Protein AF-A0A8B3NLN2-F1 (afdb_monomer_lite)

Secondary structure (DSSP, 8-state):
-HHHHHHHHHTT--HHHHHHHHTS-HHHHHHHHHHTT-SSGGGTSPPPP------SSTTS-----------

pLDDT: mean 90.3, std 7.58, range [58.91, 97.88]

Structure (mmCIF, N/CA/C/O backbone):
data_AF-A0A8B3NLN2-F1
#
_entry.id   AF-A0A8B3NLN2-F1
#
loop_
_atom_site.group_PDB
_atom_site.id
_atom_site.type_symbol
_atom_site.label_atom_id
_atom_site.label_alt_id
_atom_site.label_comp_id
_atom_site.label_asym_id
_atom_site.label_entity_id
_atom_site.label_seq_id
_atom_site.pdbx_PDB_ins_code
_atom_site.Cartn_x
_atom_site.Cartn_y
_atom_site.Cartn_z
_atom_site.occupancy
_atom_site.B_iso_or_equiv
_atom_site.auth_seq_id
_atom_site.auth_comp_id
_atom_site.auth_asym_id
_atom_site.auth_atom_id
_atom_site.pdbx_PDB_model_num
ATOM 1 N N . VAL A 1 1 ? -18.031 -5.716 7.009 1.00 86.69 1 VAL A N 1
ATOM 2 C CA . VAL A 1 1 ? -16.881 -4.803 7.276 1.00 86.69 1 VAL A CA 1
ATOM 3 C C . VAL A 1 1 ? -15.623 -5.210 6.510 1.00 86.69 1 VAL A C 1
ATOM 5 O O . VAL A 1 1 ? -15.105 -4.391 5.762 1.00 86.69 1 VAL A O 1
ATOM 8 N N . ALA A 1 2 ? -15.136 -6.451 6.646 1.00 94.38 2 ALA A N 1
ATOM 9 C CA . ALA A 1 2 ? -13.904 -6.895 5.979 1.00 94.38 2 ALA A CA 1
ATOM 10 C C . ALA A 1 2 ? -13.957 -6.797 4.440 1.00 94.38 2 ALA A C 1
ATOM 12 O O . ALA A 1 2 ? -13.015 -6.302 3.831 1.00 94.38 2 ALA A O 1
ATOM 13 N N . GLU A 1 3 ? -15.078 -7.174 3.818 1.00 96.25 3 GLU A N 1
ATOM 14 C CA . GLU A 1 3 ? -15.269 -7.045 2.364 1.00 96.25 3 GLU A CA 1
ATOM 15 C C . GLU A 1 3 ? -15.184 -5.593 1.885 1.00 96.25 3 GLU A C 1
ATOM 17 O O . GLU A 1 3 ? -14.508 -5.304 0.901 1.00 96.25 3 GLU A O 1
ATOM 22 N N . ARG A 1 4 ? -15.785 -4.652 2.627 1.00 97.25 4 ARG A N 1
ATOM 23 C CA . ARG A 1 4 ? -15.706 -3.215 2.321 1.00 97.25 4 ARG A CA 1
ATOM 24 C C . ARG A 1 4 ? -14.268 -2.698 2.409 1.00 97.25 4 ARG A C 1
ATOM 26 O O . ARG A 1 4 ? -13.845 -1.946 1.539 1.00 97.25 4 ARG A O 1
ATOM 33 N N . ILE A 1 5 ? -13.504 -3.138 3.414 1.00 97.19 5 ILE A N 1
ATOM 34 C CA . ILE A 1 5 ? -12.072 -2.819 3.554 1.00 97.19 5 ILE A CA 1
ATOM 35 C C . ILE A 1 5 ? -11.283 -3.313 2.333 1.00 97.19 5 ILE A C 1
ATOM 37 O O . ILE A 1 5 ? -10.461 -2.574 1.793 1.00 97.19 5 ILE A O 1
ATOM 41 N N . VAL A 1 6 ? -11.541 -4.542 1.880 1.00 96.38 6 VAL A N 1
ATOM 42 C CA . VAL A 1 6 ? -10.881 -5.126 0.703 1.00 96.38 6 VAL A CA 1
ATOM 43 C C . VAL A 1 6 ? -11.269 -4.385 -0.579 1.00 96.38 6 VAL A C 1
ATOM 45 O O . VAL A 1 6 ? -10.390 -4.063 -1.376 1.00 96.38 6 VAL A O 1
ATOM 48 N N . ALA A 1 7 ? -12.549 -4.054 -0.760 1.00 96.50 7 ALA A N 1
ATOM 49 C CA . ALA A 1 7 ? -13.030 -3.304 -1.918 1.00 96.50 7 ALA A CA 1
ATOM 50 C C . ALA A 1 7 ? -12.367 -1.920 -2.020 1.00 96.50 7 ALA A C 1
ATOM 52 O O . ALA A 1 7 ? -11.812 -1.578 -3.064 1.00 96.50 7 ALA A O 1
ATOM 53 N N . LEU A 1 8 ? -12.329 -1.160 -0.920 1.00 96.44 8 LEU A N 1
ATOM 54 C CA . LEU A 1 8 ? -11.656 0.143 -0.881 1.00 96.44 8 LEU A CA 1
ATOM 55 C C . LEU A 1 8 ? -10.141 0.011 -1.090 1.00 96.44 8 LEU A C 1
ATOM 57 O O . LEU A 1 8 ? -9.522 0.843 -1.752 1.00 96.44 8 LEU A O 1
ATOM 61 N N . ARG A 1 9 ? -9.521 -1.065 -0.586 1.00 95.75 9 ARG A N 1
ATOM 62 C CA . ARG A 1 9 ? -8.103 -1.325 -0.852 1.00 95.75 9 ARG A CA 1
ATOM 63 C C . ARG A 1 9 ? -7.831 -1.565 -2.330 1.00 95.75 9 ARG A C 1
ATOM 65 O O . ARG A 1 9 ? -6.827 -1.065 -2.824 1.00 95.75 9 ARG A O 1
ATOM 72 N N . ARG A 1 10 ? -8.711 -2.278 -3.038 1.00 94.31 10 ARG A N 1
ATOM 73 C CA . ARG A 1 10 ? -8.595 -2.490 -4.492 1.00 94.31 10 ARG A CA 1
ATOM 74 C C . ARG A 1 10 ? -8.754 -1.200 -5.296 1.00 94.31 10 ARG A C 1
ATOM 76 O O . ARG A 1 10 ? -8.126 -1.067 -6.332 1.00 94.31 10 ARG A O 1
ATOM 83 N N . GLN A 1 11 ? -9.468 -0.210 -4.766 1.00 94.75 11 GLN A N 1
ATOM 84 C CA . GLN A 1 11 ? -9.495 1.160 -5.300 1.00 94.75 11 GLN A CA 1
ATOM 85 C C . GLN A 1 11 ? -8.231 1.975 -4.953 1.00 94.75 11 GLN A C 1
ATOM 87 O O . GLN A 1 11 ? -8.189 3.186 -5.144 1.00 94.75 11 GLN A O 1
ATOM 92 N N . ARG A 1 12 ? -7.183 1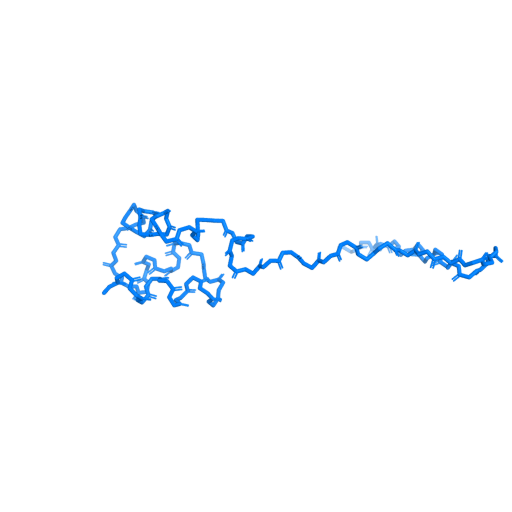.322 -4.431 1.00 93.69 12 ARG A N 1
ATOM 93 C CA . ARG A 1 12 ? -5.881 1.901 -4.061 1.00 93.69 12 ARG A CA 1
ATOM 94 C C . ARG A 1 12 ? -5.931 2.912 -2.908 1.00 93.69 12 ARG A C 1
ATOM 96 O O . ARG A 1 12 ? -4.954 3.628 -2.683 1.00 93.69 12 ARG A O 1
ATOM 103 N N . LEU A 1 13 ? -6.994 2.910 -2.093 1.00 95.00 13 LEU A N 1
ATOM 104 C CA . LEU A 1 13 ? -7.027 3.709 -0.865 1.00 95.00 13 LEU A CA 1
ATOM 105 C C . LEU A 1 13 ? -5.983 3.213 0.152 1.00 95.00 13 LEU A C 1
ATOM 107 O O . LEU A 1 13 ? -5.654 2.022 0.263 1.00 95.00 13 LEU A O 1
ATOM 111 N N . THR A 1 14 ? -5.452 4.156 0.931 1.00 95.12 14 THR A N 1
ATOM 112 C CA . THR A 1 14 ? -4.528 3.859 2.030 1.00 95.12 14 THR A CA 1
ATOM 113 C C . THR A 1 14 ? -5.282 3.242 3.207 1.00 95.12 14 THR A C 1
ATOM 115 O O . THR A 1 14 ? -6.453 3.538 3.432 1.00 95.12 14 THR A O 1
ATOM 118 N N . GLY A 1 15 ? -4.604 2.426 4.021 1.00 94.69 15 GLY A N 1
ATOM 119 C CA . GLY A 1 15 ? -5.227 1.835 5.213 1.00 94.69 15 GLY A CA 1
ATOM 120 C C . GLY A 1 15 ? -5.788 2.878 6.191 1.00 94.69 15 GLY A C 1
ATOM 121 O O . GLY A 1 15 ? -6.794 2.620 6.843 1.00 94.69 15 GLY A O 1
ATOM 122 N N . LYS A 1 16 ? -5.184 4.076 6.245 1.00 96.44 16 LYS A N 1
ATOM 123 C CA . LYS A 1 16 ? -5.678 5.202 7.049 1.00 96.44 16 LYS A CA 1
ATOM 124 C C . LYS A 1 16 ? -6.984 5.774 6.491 1.00 96.44 16 LYS A C 1
ATOM 126 O O . LYS A 1 16 ? -7.917 5.962 7.261 1.00 96.44 16 LYS A O 1
ATOM 131 N N . HIS A 1 17 ? -7.072 6.003 5.179 1.00 97.12 17 HIS A N 1
ATOM 132 C CA . HIS A 1 17 ? -8.318 6.469 4.556 1.00 97.12 17 HIS A CA 1
ATOM 133 C C . HIS A 1 17 ? -9.441 5.443 4.712 1.00 97.12 17 HIS A C 1
ATOM 135 O O . HIS A 1 17 ? -10.545 5.803 5.096 1.00 97.12 17 HIS A O 1
ATOM 141 N N . ILE A 1 18 ? -9.134 4.157 4.533 1.00 97.44 18 ILE A N 1
ATOM 142 C CA . ILE A 1 18 ? -10.101 3.075 4.749 1.00 97.44 18 ILE A CA 1
ATOM 143 C C . ILE A 1 18 ? -10.600 3.060 6.201 1.00 97.44 18 ILE A C 1
ATOM 145 O O . ILE A 1 18 ? -11.790 2.889 6.437 1.00 97.44 18 ILE A O 1
ATOM 149 N N . ALA A 1 19 ? -9.706 3.245 7.178 1.00 97.69 19 ALA A N 1
ATOM 150 C CA . ALA A 1 19 ? -10.075 3.307 8.592 1.00 97.69 19 ALA A CA 1
ATOM 151 C C . ALA A 1 19 ? -11.043 4.465 8.883 1.00 97.69 19 ALA A C 1
ATOM 153 O O . ALA A 1 19 ? -12.029 4.266 9.590 1.00 97.69 19 ALA A O 1
ATOM 154 N N . MET A 1 20 ? -10.786 5.641 8.300 1.00 97.56 20 MET A N 1
ATOM 155 C CA . MET A 1 20 ? -11.662 6.810 8.418 1.00 97.56 20 MET A CA 1
ATOM 156 C C . MET A 1 20 ? -13.026 6.572 7.766 1.00 97.56 20 MET A C 1
ATOM 158 O O . MET A 1 20 ? -14.044 6.874 8.375 1.00 97.56 20 MET A O 1
ATOM 162 N N . GLU A 1 21 ? -13.057 5.998 6.563 1.00 96.94 21 GLU A N 1
ATOM 163 C CA . GLU A 1 21 ? -14.302 5.802 5.815 1.00 96.94 21 GLU A CA 1
ATOM 164 C C . GLU A 1 21 ? -15.183 4.686 6.390 1.00 96.94 21 GLU A C 1
ATOM 166 O O . GLU A 1 21 ? -16.406 4.784 6.381 1.00 96.94 21 GLU A O 1
ATOM 171 N N . VAL A 1 22 ? -14.573 3.621 6.915 1.00 96.12 22 VAL A N 1
ATOM 172 C CA . VAL A 1 22 ? -15.299 2.477 7.492 1.00 96.12 22 VAL A CA 1
ATOM 173 C C . VAL A 1 22 ? -15.580 2.669 8.992 1.00 96.12 22 VAL A C 1
ATOM 175 O O . VAL A 1 22 ? -16.380 1.929 9.560 1.00 96.12 22 VAL A O 1
ATOM 178 N N . GLY A 1 23 ? -14.940 3.642 9.649 1.00 96.94 23 GLY A N 1
ATOM 179 C CA . GLY A 1 23 ? -15.141 3.932 11.073 1.00 96.94 23 GLY A CA 1
ATOM 180 C C . GLY A 1 23 ? -14.525 2.894 12.020 1.00 96.94 23 GLY A C 1
ATOM 181 O O . GLY A 1 23 ? -15.029 2.675 13.118 1.00 96.94 23 GLY A O 1
ATOM 182 N N . VAL A 1 24 ? -13.443 2.225 11.608 1.00 97.06 24 VAL A N 1
ATOM 183 C CA . VAL A 1 24 ? -12.747 1.207 12.419 1.00 97.06 24 VAL A CA 1
ATOM 184 C C . VAL A 1 24 ? -11.297 1.593 12.666 1.00 97.06 24 VAL A C 1
ATOM 186 O O . VAL A 1 24 ? -10.696 2.343 11.902 1.00 97.06 24 VAL A O 1
ATOM 189 N N . SER A 1 25 ? -10.686 1.044 13.719 1.00 97.56 25 SER A N 1
ATOM 190 C CA . SER A 1 25 ? -9.292 1.364 14.031 1.00 97.56 25 SER A CA 1
ATOM 191 C C . SER A 1 25 ? -8.330 0.951 12.900 1.00 97.56 25 SER A C 1
ATOM 193 O O . SER A 1 25 ? -8.502 -0.119 12.298 1.00 97.56 25 SER A O 1
ATOM 195 N N . PRO A 1 26 ? -7.248 1.717 12.650 1.00 96.62 26 PRO A N 1
ATOM 196 C CA . PRO A 1 26 ? -6.226 1.353 11.662 1.00 96.62 26 PRO A CA 1
ATOM 197 C C . PRO A 1 26 ? -5.616 -0.035 11.898 1.00 96.62 26 PRO A C 1
ATOM 199 O O . PRO A 1 26 ? -5.291 -0.748 10.949 1.00 96.62 26 PRO A O 1
ATOM 202 N N . ALA A 1 27 ? -5.512 -0.459 13.162 1.00 97.44 27 ALA A N 1
ATOM 203 C CA . ALA A 1 27 ? -5.049 -1.797 13.528 1.00 97.44 27 ALA A CA 1
ATOM 204 C C . ALA A 1 27 ? -5.978 -2.902 12.994 1.00 97.44 27 ALA A C 1
ATOM 206 O O . ALA A 1 27 ? -5.507 -3.947 12.542 1.00 97.44 27 ALA A O 1
ATOM 207 N N . THR A 1 28 ? -7.293 -2.670 13.002 1.00 97.69 28 THR A N 1
ATOM 208 C CA . THR A 1 28 ? -8.279 -3.610 12.454 1.00 97.69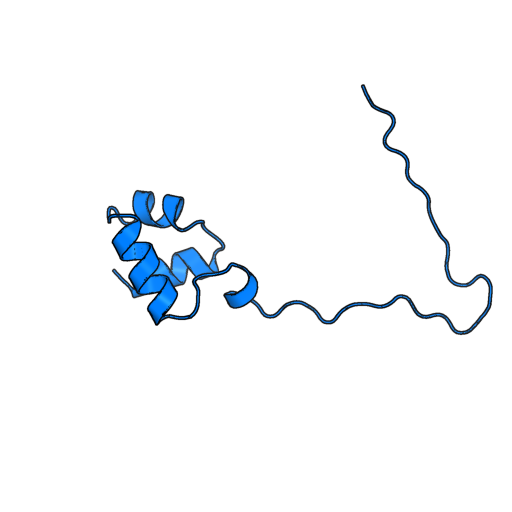 28 THR A CA 1
ATOM 209 C C . THR A 1 28 ? -8.169 -3.695 10.938 1.00 97.69 28 THR A C 1
ATOM 211 O O . THR A 1 28 ? -8.097 -4.801 10.405 1.00 97.69 28 THR A O 1
ATOM 214 N N . VAL A 1 29 ? -8.051 -2.554 10.252 1.00 97.88 29 VAL A N 1
ATOM 215 C CA . VAL A 1 29 ? -7.799 -2.518 8.801 1.00 97.88 29 VAL A CA 1
ATOM 216 C C . VAL A 1 29 ? -6.518 -3.279 8.459 1.00 97.88 29 VAL A C 1
ATOM 218 O O . VAL A 1 29 ? -6.537 -4.144 7.590 1.00 97.88 29 VAL A O 1
ATOM 221 N N . SER A 1 30 ? -5.428 -3.030 9.190 1.00 96.94 30 SER A N 1
ATOM 222 C CA . SER A 1 30 ? -4.144 -3.711 8.985 1.00 96.94 30 SER A CA 1
ATOM 223 C C . SER A 1 30 ? -4.264 -5.236 9.105 1.00 96.94 30 SER A C 1
ATOM 225 O O . SER A 1 30 ? -3.810 -5.961 8.218 1.00 96.94 30 SER A O 1
ATOM 227 N N . ARG A 1 31 ? -4.946 -5.743 10.143 1.00 97.75 31 ARG A N 1
ATOM 228 C CA . ARG A 1 31 ? -5.189 -7.188 10.314 1.00 97.75 31 ARG A CA 1
ATOM 229 C C . ARG A 1 31 ? -6.009 -7.786 9.171 1.00 97.75 31 ARG A C 1
ATOM 231 O O . ARG A 1 31 ? -5.656 -8.855 8.677 1.00 97.75 31 ARG A O 1
ATOM 238 N N . VAL A 1 32 ? -7.070 -7.100 8.739 1.00 97.56 32 VAL A N 1
ATOM 239 C CA . VAL A 1 32 ? -7.917 -7.547 7.620 1.00 97.56 32 VAL A CA 1
ATOM 240 C C . VAL A 1 32 ? -7.113 -7.595 6.321 1.00 97.56 32 VAL A C 1
ATOM 242 O O . VAL A 1 32 ? -7.109 -8.623 5.650 1.00 97.56 32 VAL A O 1
ATOM 245 N N . LEU A 1 33 ? -6.377 -6.529 5.995 1.00 96.88 33 LEU A N 1
ATOM 246 C CA . LEU A 1 33 ? -5.557 -6.470 4.784 1.00 96.88 33 LEU A CA 1
ATOM 247 C C . LEU A 1 33 ? -4.436 -7.508 4.794 1.00 96.88 33 LEU A C 1
ATOM 249 O O . LEU A 1 33 ? -4.175 -8.122 3.765 1.00 96.88 33 LEU A O 1
ATOM 253 N N . LYS A 1 34 ? -3.806 -7.751 5.950 1.00 96.94 34 LYS A N 1
ATOM 254 C CA . LYS A 1 34 ? -2.796 -8.804 6.101 1.00 96.94 34 LYS A CA 1
ATOM 255 C C . LYS A 1 34 ? -3.386 -10.190 5.831 1.00 96.94 34 LYS A C 1
ATOM 257 O O . LYS A 1 34 ? -2.782 -10.956 5.092 1.00 96.94 34 LYS A O 1
ATOM 262 N N . ARG A 1 35 ? -4.569 -10.499 6.378 1.00 96.50 35 ARG A N 1
ATOM 263 C CA . ARG A 1 35 ? -5.257 -11.781 6.138 1.00 96.50 35 ARG A CA 1
ATOM 264 C C . ARG A 1 35 ? -5.703 -11.941 4.682 1.00 96.50 35 ARG A C 1
ATOM 266 O O . ARG A 1 35 ? -5.684 -13.051 4.171 1.00 96.50 35 ARG A O 1
ATOM 273 N N . ALA A 1 36 ? -6.070 -10.843 4.025 1.00 94.88 36 ALA A N 1
ATOM 274 C CA . ALA A 1 36 ? -6.440 -10.822 2.611 1.00 94.88 36 ALA A CA 1
ATOM 275 C C . ALA A 1 36 ? -5.234 -10.797 1.652 1.00 94.88 36 ALA A C 1
ATOM 277 O O . ALA A 1 36 ? -5.434 -10.794 0.443 1.00 94.88 36 ALA A O 1
ATOM 278 N N . GLY A 1 37 ? -3.998 -10.724 2.164 1.00 94.88 37 GLY A N 1
ATOM 279 C CA . GLY A 1 37 ? -2.796 -10.600 1.338 1.00 94.88 37 GLY A CA 1
ATOM 280 C C . GLY A 1 37 ? -2.647 -9.248 0.631 1.00 94.88 37 GLY A C 1
ATOM 281 O O . GLY A 1 37 ? -1.857 -9.151 -0.287 1.00 94.88 37 GLY A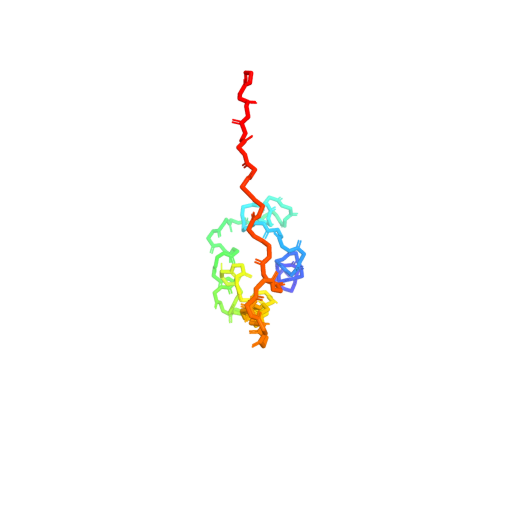 O 1
ATOM 282 N N . LEU A 1 38 ? -3.371 -8.203 1.049 1.00 95.06 38 LEU A N 1
ATOM 283 C CA . LEU A 1 38 ? -3.434 -6.880 0.395 1.00 95.06 38 LEU A CA 1
ATOM 284 C C . LEU A 1 38 ? -2.734 -5.772 1.200 1.00 95.06 38 LEU A C 1
ATOM 286 O O . LEU A 1 38 ? -3.103 -4.589 1.160 1.00 95.06 38 LEU A O 1
ATOM 290 N N . SER A 1 39 ? -1.746 -6.161 2.005 1.00 92.38 39 SER A N 1
ATOM 291 C CA . SER A 1 39 ? -1.058 -5.251 2.923 1.00 92.38 39 SER A CA 1
ATOM 292 C C . 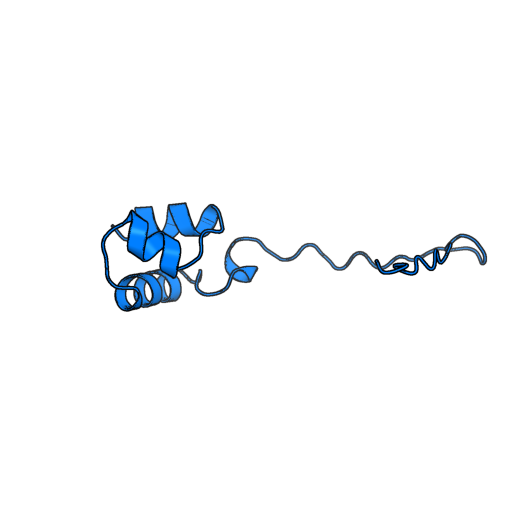SER A 1 39 ? -0.239 -4.195 2.177 1.00 92.38 39 SER A C 1
ATOM 294 O O . SER A 1 39 ? -0.231 -3.023 2.564 1.00 92.38 39 SER A O 1
ATOM 296 N N . ARG A 1 40 ? 0.384 -4.561 1.054 1.00 89.62 40 ARG A N 1
ATOM 297 C CA . ARG A 1 40 ? 1.194 -3.670 0.220 1.00 89.62 40 ARG A CA 1
ATOM 298 C C . ARG A 1 40 ? 0.415 -3.300 -1.039 1.00 89.62 40 ARG A C 1
ATOM 300 O O . ARG A 1 40 ? -0.428 -4.053 -1.505 1.00 89.62 40 ARG A O 1
ATOM 307 N N . LEU A 1 41 ? 0.702 -2.126 -1.606 1.00 85.69 41 LEU A N 1
ATOM 308 C CA . LEU A 1 41 ? 0.051 -1.696 -2.854 1.00 85.69 41 LEU A CA 1
ATOM 309 C C . LEU A 1 41 ? 0.389 -2.625 -4.029 1.00 85.69 41 LEU A C 1
ATOM 311 O O . LEU A 1 41 ? -0.464 -2.865 -4.871 1.00 85.69 41 LEU A O 1
ATOM 315 N N . ARG A 1 42 ? 1.602 -3.197 -4.036 1.00 85.94 42 ARG A N 1
A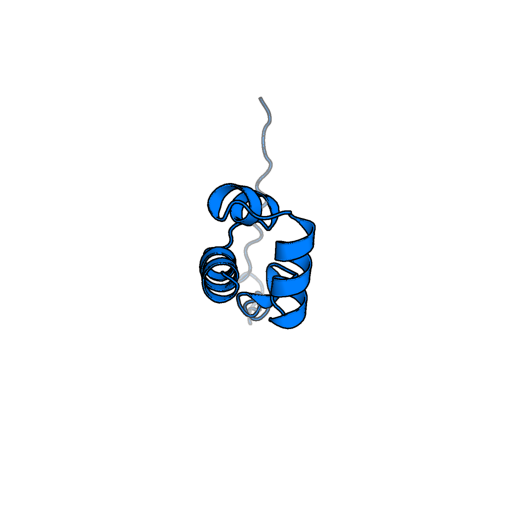TOM 316 C CA . ARG A 1 42 ? 2.036 -4.198 -5.026 1.00 85.94 42 ARG A CA 1
ATOM 317 C C . ARG A 1 42 ? 1.209 -5.487 -5.010 1.00 85.94 42 ARG A C 1
ATOM 319 O O . ARG A 1 42 ? 1.309 -6.270 -5.938 1.00 85.94 42 ARG A O 1
ATOM 326 N N . ASP A 1 43 ? 0.465 -5.728 -3.932 1.00 88.31 43 ASP A N 1
ATOM 327 C CA . ASP A 1 43 ? -0.361 -6.924 -3.800 1.00 88.31 43 ASP A CA 1
ATOM 328 C C . ASP A 1 43 ? -1.764 -6.702 -4.413 1.00 88.31 43 ASP A C 1
ATOM 330 O O . ASP A 1 43 ? -2.535 -7.647 -4.549 1.00 88.31 43 ASP A O 1
ATOM 334 N N . ILE A 1 44 ? -2.122 -5.453 -4.760 1.00 88.81 44 ILE A N 1
ATOM 335 C CA . ILE A 1 44 ? -3.425 -5.102 -5.357 1.00 88.81 44 ILE A CA 1
ATOM 336 C C . ILE A 1 44 ? -3.480 -5.526 -6.823 1.00 88.81 44 ILE A C 1
ATOM 338 O O . ILE A 1 44 ? -4.462 -6.133 -7.251 1.00 88.81 44 ILE A O 1
ATOM 342 N N . GLU A 1 45 ? -2.427 -5.198 -7.568 1.00 81.75 45 GLU A N 1
ATOM 343 C CA . GLU A 1 45 ? -2.255 -5.523 -8.979 1.00 81.75 45 GLU A CA 1
ATOM 344 C C . GLU A 1 45 ? -0.825 -6.027 -9.194 1.00 81.75 45 GLU A C 1
ATOM 346 O O . GLU A 1 45 ? 0.109 -5.454 -8.617 1.00 81.75 45 GLU A O 1
ATOM 351 N N . PRO A 1 46 ? -0.636 -7.078 -10.013 1.00 77.38 46 PRO A N 1
ATOM 352 C CA . PRO A 1 46 ? 0.696 -7.527 -10.379 1.00 77.38 46 PRO A CA 1
ATOM 353 C C . PRO A 1 46 ? 1.452 -6.376 -11.045 1.00 77.38 46 PRO A C 1
ATOM 355 O O . PRO A 1 46 ? 0.890 -5.627 -11.845 1.00 77.38 46 PRO A O 1
ATOM 358 N N . ALA A 1 47 ? 2.731 -6.225 -10.699 1.00 78.31 47 ALA A N 1
ATOM 359 C CA . ALA A 1 47 ? 3.583 -5.265 -11.384 1.00 78.31 47 ALA A CA 1
ATOM 360 C C . ALA A 1 47 ? 3.610 -5.606 -12.877 1.00 78.31 47 ALA A C 1
ATOM 362 O O . ALA A 1 47 ? 3.775 -6.775 -13.236 1.00 78.31 47 ALA A O 1
ATOM 363 N N . GLU A 1 48 ? 3.458 -4.596 -13.736 1.00 81.38 48 GLU A N 1
ATOM 364 C CA . GLU A 1 48 ? 3.671 -4.807 -15.163 1.00 81.38 48 GLU A CA 1
ATOM 365 C C . GLU A 1 48 ? 5.077 -5.382 -15.390 1.00 81.38 48 GLU A C 1
ATOM 367 O O . GLU A 1 48 ? 6.020 -5.002 -14.680 1.00 81.38 48 GLU A O 1
ATOM 372 N N . PRO A 1 49 ? 5.238 -6.298 -16.361 1.00 83.69 49 PRO A N 1
ATOM 373 C CA . PRO A 1 49 ? 6.553 -6.800 -16.715 1.00 83.69 49 PRO A CA 1
ATOM 374 C C . PRO A 1 49 ? 7.469 -5.627 -17.059 1.00 83.69 49 PRO A C 1
ATOM 376 O O . PRO A 1 49 ? 7.054 -4.647 -17.686 1.00 83.69 49 PRO A O 1
ATOM 379 N N . VAL A 1 50 ? 8.727 -5.727 -16.628 1.00 83.25 50 VAL A N 1
ATOM 380 C CA . VAL A 1 50 ? 9.723 -4.685 -16.874 1.00 83.25 50 VAL A CA 1
ATOM 381 C C . VAL A 1 50 ? 9.869 -4.514 -18.382 1.00 83.25 50 VAL A C 1
ATOM 383 O O . VAL A 1 50 ? 10.397 -5.386 -19.068 1.00 83.25 50 VAL A O 1
ATOM 386 N N . ARG A 1 51 ? 9.394 -3.381 -18.903 1.00 83.31 51 ARG A N 1
ATOM 387 C CA . ARG A 1 51 ? 9.571 -3.018 -20.308 1.00 83.31 51 ARG A CA 1
ATOM 388 C C . ARG A 1 51 ? 11.006 -2.551 -20.491 1.00 83.31 51 ARG A C 1
ATOM 390 O O . ARG A 1 51 ? 11.326 -1.387 -20.252 1.00 83.31 51 ARG A O 1
ATOM 397 N N . ARG A 1 52 ? 11.885 -3.480 -20.858 1.00 87.31 52 ARG A N 1
ATOM 398 C CA . ARG A 1 52 ? 13.247 -3.144 -21.260 1.00 87.31 52 ARG A CA 1
ATOM 399 C C . ARG A 1 52 ? 13.189 -2.619 -22.686 1.00 87.31 52 ARG A C 1
ATOM 401 O O . ARG A 1 52 ? 12.694 -3.296 -23.581 1.00 87.31 52 ARG A O 1
ATOM 408 N N . TYR A 1 53 ? 13.646 -1.389 -22.883 1.00 85.06 53 TYR A N 1
ATOM 409 C CA . TYR A 1 53 ? 13.846 -0.877 -24.227 1.00 85.06 53 TYR A CA 1
ATOM 410 C C . TYR A 1 53 ? 15.024 -1.638 -24.828 1.00 85.06 53 TYR A C 1
ATOM 412 O O . TYR A 1 53 ? 16.161 -1.455 -24.407 1.00 85.06 53 TYR A O 1
ATOM 420 N N . GLU A 1 54 ? 14.730 -2.523 -25.769 1.00 85.75 54 GLU A N 1
ATOM 421 C CA . GLU A 1 54 ? 15.716 -3.222 -26.584 1.00 85.75 54 GLU A CA 1
ATOM 422 C C . GLU A 1 54 ? 15.470 -2.838 -28.038 1.00 85.75 54 GLU A C 1
ATOM 424 O O . GLU A 1 54 ? 14.322 -2.687 -28.477 1.00 85.75 54 GLU A O 1
ATOM 429 N N . ARG A 1 55 ? 16.557 -2.598 -28.764 1.00 86.94 55 ARG A N 1
ATOM 430 C CA . ARG A 1 55 ? 16.531 -2.238 -30.175 1.00 86.94 55 ARG A CA 1
ATOM 431 C C . ARG A 1 55 ? 17.635 -2.985 -30.902 1.00 86.94 55 ARG A C 1
ATOM 433 O O . ARG A 1 55 ? 18.689 -3.228 -30.320 1.00 86.94 55 ARG A O 1
ATOM 440 N N . GLU A 1 56 ? 17.352 -3.356 -32.142 1.00 90.50 56 GLU A N 1
ATOM 441 C CA . GLU A 1 56 ? 18.208 -4.223 -32.950 1.00 90.50 56 GLU A CA 1
ATOM 442 C C . GLU A 1 56 ? 19.390 -3.457 -33.552 1.00 90.50 56 GLU A C 1
ATOM 444 O O . GLU A 1 56 ? 20.499 -3.988 -33.595 1.00 90.50 56 GLU A O 1
ATOM 449 N N . HIS A 1 57 ? 19.187 -2.195 -33.948 1.00 91.25 57 HIS A N 1
ATOM 450 C CA . HIS A 1 57 ? 20.207 -1.413 -34.635 1.00 91.25 57 HIS A CA 1
ATOM 451 C C . HIS A 1 57 ? 20.741 -0.263 -33.770 1.00 91.25 57 HIS A C 1
ATOM 453 O O . HIS A 1 57 ? 20.008 0.352 -32.983 1.00 91.25 57 HIS A O 1
ATOM 459 N N . PRO A 1 58 ? 22.033 0.080 -33.919 1.00 82.19 58 PRO A N 1
ATOM 460 C CA . PRO A 1 58 ? 22.585 1.281 -33.307 1.00 82.19 58 PRO A CA 1
ATOM 461 C C . PRO A 1 58 ? 21.852 2.527 -33.834 1.00 82.19 58 PRO A C 1
ATOM 463 O O . PRO A 1 58 ? 21.754 2.731 -35.039 1.00 82.19 58 PRO A O 1
ATOM 466 N N . GLY A 1 59 ? 21.351 3.367 -32.922 1.00 84.69 59 GLY A N 1
ATOM 467 C CA . GLY A 1 59 ? 20.606 4.599 -33.240 1.00 84.69 59 GLY A CA 1
ATOM 468 C C . GLY A 1 59 ? 19.092 4.528 -32.997 1.00 84.69 59 GLY A C 1
ATOM 469 O O . GLY A 1 59 ? 18.460 5.565 -32.818 1.00 84.69 59 GLY A O 1
ATOM 470 N N . ASP A 1 60 ? 18.518 3.331 -32.874 1.00 86.69 60 ASP A N 1
ATOM 471 C CA . ASP A 1 60 ? 17.078 3.119 -32.633 1.00 86.69 60 ASP A CA 1
ATOM 472 C C . ASP A 1 60 ? 16.610 3.521 -31.218 1.00 86.69 60 ASP A C 1
ATOM 474 O O . ASP A 1 60 ? 15.408 3.602 -30.925 1.00 86.69 60 ASP A O 1
ATOM 478 N N . MET A 1 61 ? 17.557 3.710 -30.296 1.00 87.50 61 MET A N 1
ATOM 479 C CA . MET A 1 61 ? 17.298 4.149 -28.931 1.00 87.50 61 MET A CA 1
ATOM 480 C C . MET A 1 61 ? 17.724 5.604 -28.776 1.00 87.50 61 MET A C 1
ATOM 482 O O . MET A 1 61 ? 18.911 5.918 -28.726 1.00 87.50 61 MET A O 1
ATOM 486 N N . ILE A 1 62 ? 16.737 6.490 -28.663 1.00 82.75 62 ILE A N 1
ATOM 487 C CA . ILE A 1 62 ? 16.972 7.909 -28.410 1.00 82.75 62 ILE A CA 1
ATOM 488 C C . ILE A 1 62 ? 16.940 8.136 -26.902 1.00 82.75 62 ILE A C 1
ATOM 490 O O . ILE A 1 62 ? 15.914 7.937 -26.251 1.00 82.75 62 ILE A O 1
ATOM 494 N N . HIS A 1 63 ? 18.064 8.577 -26.349 1.00 82.31 63 HIS A N 1
ATOM 495 C CA . HIS A 1 63 ? 18.103 9.092 -24.990 1.00 82.31 63 HIS A CA 1
ATOM 496 C C . HIS A 1 63 ? 17.662 10.555 -25.014 1.00 82.31 63 HIS A C 1
ATOM 498 O O . HIS A 1 63 ? 18.378 11.413 -25.525 1.00 82.31 63 HIS A O 1
ATOM 504 N N . ILE A 1 64 ? 16.484 10.846 -24.468 1.00 81.88 64 ILE A N 1
ATOM 505 C CA . ILE A 1 64 ? 16.027 12.225 -24.289 1.00 81.88 64 ILE A CA 1
ATOM 506 C C . ILE A 1 64 ? 16.356 12.630 -22.855 1.00 81.88 64 ILE A C 1
ATOM 508 O O . ILE A 1 64 ? 15.653 12.239 -21.923 1.00 81.88 64 ILE A O 1
ATOM 512 N N . ASP A 1 65 ? 17.429 13.399 -22.681 1.00 84.38 65 ASP A N 1
ATOM 513 C CA . ASP A 1 65 ? 17.758 13.978 -21.381 1.00 84.38 65 ASP A CA 1
ATOM 514 C C . ASP A 1 65 ? 16.862 15.201 -21.150 1.00 84.38 65 ASP A C 1
ATOM 516 O O . ASP A 1 65 ? 16.975 16.223 -21.829 1.00 84.38 65 ASP A O 1
ATOM 520 N N . ILE A 1 66 ? 15.908 15.077 -20.226 1.00 84.19 66 ILE A N 1
ATOM 521 C CA . ILE A 1 66 ? 15.012 16.172 -19.848 1.00 84.19 66 ILE A CA 1
ATOM 522 C C . ILE A 1 66 ? 15.428 16.658 -18.469 1.00 84.19 66 ILE A C 1
ATOM 524 O O . ILE A 1 66 ? 15.117 16.045 -17.446 1.00 84.19 66 ILE A O 1
ATOM 528 N N . LYS A 1 67 ? 16.088 17.814 -18.431 1.00 85.19 67 LYS A N 1
ATOM 529 C CA . LYS A 1 67 ? 16.415 18.485 -17.177 1.00 85.19 67 LYS A CA 1
ATOM 530 C C . LYS A 1 67 ? 15.253 19.359 -16.725 1.00 85.19 67 LYS A C 1
ATOM 532 O O . LYS A 1 67 ? 14.788 20.227 -17.461 1.00 85.19 67 LYS A O 1
ATOM 537 N N . LYS A 1 68 ? 14.816 19.189 -15.474 1.00 76.62 68 LYS A N 1
ATOM 538 C CA . LYS A 1 68 ? 13.930 20.167 -14.834 1.00 76.62 68 LYS A CA 1
ATOM 539 C C . LYS A 1 68 ? 14.714 21.448 -14.565 1.00 76.62 68 LYS A C 1
ATOM 541 O O . LYS A 1 68 ? 15.599 21.465 -13.712 1.00 76.62 68 LYS A O 1
ATOM 546 N N . LEU A 1 69 ? 14.373 22.513 -15.280 1.00 80.94 69 LEU A N 1
ATOM 547 C CA . LEU A 1 69 ? 14.771 23.868 -14.917 1.00 80.94 69 LEU A CA 1
ATOM 548 C C . LEU A 1 69 ? 13.824 24.327 -13.807 1.00 80.94 69 LEU A C 1
ATOM 550 O O . LEU A 1 69 ? 12.616 24.426 -14.013 1.00 80.94 69 LEU A O 1
ATOM 554 N N . GLY A 1 70 ? 14.367 24.483 -12.602 1.00 74.19 70 GLY A N 1
ATOM 555 C CA . GLY A 1 70 ? 13.604 24.925 -11.443 1.00 74.19 70 GLY A CA 1
ATOM 556 C C . GLY A 1 70 ? 13.128 26.367 -11.601 1.00 74.19 70 GLY A C 1
ATOM 557 O O . GLY A 1 70 ? 13.818 27.198 -12.194 1.00 74.19 70 GLY A O 1
ATOM 558 N N . ARG A 1 71 ? 11.964 26.646 -11.023 1.00 58.91 71 ARG A N 1
ATOM 559 C CA . ARG A 1 71 ? 11.652 27.952 -10.458 1.00 58.91 71 ARG A CA 1
ATOM 560 C C . ARG A 1 71 ? 11.454 27.749 -8.963 1.00 58.91 71 ARG A C 1
ATOM 562 O O . ARG A 1 71 ? 10.876 26.694 -8.612 1.00 58.91 71 ARG A O 1
#

Foldseek 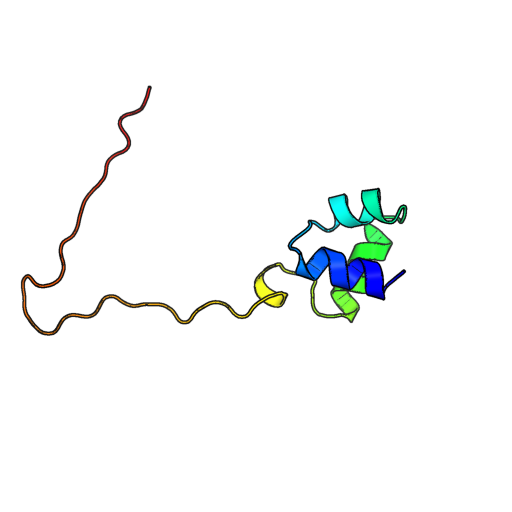3Di:
DLVQLLVVVLVVDDLVVSCVVVVHDSVVSCVSCVVVVSNDNCSSDPDDPPPDDDDDDPPPDDDDDDDDDDD

Radius of gyration: 20.06 Å; chains: 1; bounding box: 40×40×49 Å

Sequence (71 aa):
VAERIVALRRQRLTGKHIAMEVGVSPATVSRVLKRAGLSRLRDIEPAEPVRRYEREHPGDMIHIDIKKLGR